Protein AF-A0AAV1VCV1-F1 (afdb_monomer_lite)

Organism: NCBI:txid2874970

Secondary structure (DSSP, 8-state):
--TTSTTHHHHHHHS-HHHHHHHHHHHHHHHHHHHHHHHHHH---HHHHHHHHHHHHHHHSPPPTTS-TTGGGHHHHHHHHHTGGGG-HHHHHHSGGGHHHHHHHHHHHHHSHHHHHHHTT-TTS----HHHHHHHHHHHHHH-HHHHHHH--BTTB--HHHHHHHHHHHHHHHHHHHTS--

Radius of gyration: 18.18 Å; chains: 1; bounding box: 43×26×60 Å

Sequence (182 aa):
MLQSFPYTEEILSALDDQVFEIWTAAWRRSCVQSRLLSFRARTSHPSTRQWLDTWVTKLTRTAPYNLPALTDSRNDWVRLRTHANGEDPILKLCDMSNRCRFDKHVICAGLYGKEIRVLIGQEDSAENEAVHRLSRHLEALKTVARYRDAFAIKNNTVEWGKLARLFFDVFMHGESERAHDY

Foldseek 3Di:
DLLPDPPSLVVQQPDDLVVLLVVCVVLLLVLLLVVLVVLLVPDPDPVSNVLSVVLSVLSPDDDPPVDHSVRVCVVVLVVCVVCVVSVDPSSVCSRPVNSLVVSLLLVCLVNCVCLLCVLVVNNVDDDDGSNVSSVSSVVSLVPPVQQVVQQPQDPSDHSSVSVVVVSVCCVVVVVVVVVVPD

pLDDT: mean 85.66, std 14.63, range [35.38, 97.06]

Structure (mmCIF, N/CA/C/O backbone):
data_AF-A0AAV1VCV1-F1
#
_entry.id   AF-A0AAV1VCV1-F1
#
loop_
_atom_site.group_PDB
_atom_site.id
_atom_site.type_symbol
_atom_site.label_atom_id
_atom_site.label_alt_id
_atom_site.label_comp_id
_atom_site.label_asym_id
_atom_site.label_entity_id
_atom_site.label_seq_id
_atom_site.pdbx_PDB_ins_code
_atom_site.Cartn_x
_atom_site.Cartn_y
_atom_site.Cartn_z
_atom_site.occupancy
_atom_site.B_iso_or_equiv
_atom_site.auth_seq_id
_atom_site.auth_comp_id
_atom_site.auth_asym_id
_atom_site.auth_atom_id
_atom_site.pdbx_PDB_model_num
ATOM 1 N N . MET A 1 1 ? -9.373 14.862 7.834 1.00 55.06 1 MET A N 1
ATOM 2 C CA . MET A 1 1 ? -10.684 14.714 7.166 1.00 55.06 1 MET A CA 1
ATOM 3 C C . MET A 1 1 ? -11.443 13.502 7.691 1.00 55.06 1 MET A C 1
ATOM 5 O O . MET A 1 1 ? -12.552 13.703 8.142 1.00 55.06 1 MET A O 1
ATOM 9 N N . LEU A 1 2 ? -10.888 12.280 7.694 1.00 62.59 2 LEU A N 1
ATOM 10 C CA . LEU A 1 2 ? -11.595 11.127 8.286 1.00 62.59 2 LEU A CA 1
ATOM 11 C C . LEU A 1 2 ? -11.557 11.112 9.823 1.00 62.59 2 LEU A C 1
ATOM 13 O O . LEU A 1 2 ? -12.598 10.951 10.434 1.00 62.59 2 LEU A O 1
ATOM 17 N N . GLN A 1 3 ? -10.411 11.426 10.439 1.00 65.31 3 GLN A N 1
ATOM 18 C CA . GLN A 1 3 ? -10.255 11.509 11.908 1.00 65.31 3 GLN A CA 1
ATOM 19 C C . GLN A 1 3 ? -11.170 12.535 12.602 1.00 65.31 3 GLN A C 1
ATOM 21 O O . GLN A 1 3 ? -11.276 12.543 13.820 1.00 65.31 3 GLN A O 1
ATOM 26 N N . SER A 1 4 ? -11.772 13.451 11.841 1.00 70.19 4 SER A N 1
ATOM 27 C CA . SER A 1 4 ? -12.662 14.494 12.360 1.00 70.19 4 SER A CA 1
ATOM 28 C C . SER A 1 4 ? -14.121 14.045 12.464 1.00 70.19 4 SER A C 1
ATOM 30 O O . SER A 1 4 ? -14.935 14.793 12.997 1.00 70.19 4 SER A O 1
ATOM 32 N N . PHE A 1 5 ? -14.465 12.859 11.953 1.00 72.12 5 PHE A N 1
ATOM 33 C CA . PHE A 1 5 ? -15.809 12.311 12.085 1.00 72.12 5 PHE A CA 1
ATOM 34 C C . PHE A 1 5 ? -15.908 11.403 13.317 1.00 72.12 5 PHE A C 1
ATOM 36 O O . PHE A 1 5 ? -15.037 10.547 13.510 1.00 72.12 5 PHE A O 1
ATOM 43 N N . PRO A 1 6 ? -16.977 11.528 14.124 1.00 75.62 6 PRO A N 1
ATOM 44 C CA . PRO A 1 6 ? -17.289 10.512 15.118 1.00 75.62 6 PRO A CA 1
ATOM 45 C C . PRO A 1 6 ? -17.565 9.174 14.411 1.00 75.62 6 PRO A C 1
ATOM 47 O O . PRO A 1 6 ? -18.092 9.165 13.299 1.00 75.62 6 PRO A O 1
ATOM 50 N N . TYR A 1 7 ? -17.192 8.060 15.049 1.00 82.31 7 TYR A N 1
ATOM 51 C CA . TYR A 1 7 ? -17.405 6.697 14.533 1.00 82.31 7 TYR A CA 1
ATOM 52 C C . TYR A 1 7 ? -16.781 6.459 13.144 1.00 82.31 7 TYR A C 1
ATOM 54 O O . TYR A 1 7 ? -17.411 5.949 12.214 1.00 82.31 7 TYR A O 1
ATOM 62 N N . THR A 1 8 ? -15.516 6.858 12.974 1.00 86.25 8 THR A N 1
ATOM 63 C CA . THR A 1 8 ? -14.788 6.733 11.696 1.00 86.25 8 THR A CA 1
ATOM 64 C C . THR A 1 8 ? -14.788 5.292 11.163 1.00 86.25 8 THR A C 1
ATOM 66 O O . THR A 1 8 ? -14.866 5.067 9.957 1.00 86.25 8 THR A O 1
ATOM 69 N N . GLU A 1 9 ? -14.732 4.304 12.048 1.00 89.62 9 GLU A N 1
ATOM 70 C CA . GLU A 1 9 ? -14.794 2.879 11.741 1.00 89.62 9 GLU A CA 1
ATOM 71 C C . GLU A 1 9 ? -16.121 2.440 11.106 1.00 89.62 9 GLU A C 1
ATOM 73 O O . GLU A 1 9 ? -16.114 1.565 10.237 1.00 89.62 9 GLU A O 1
ATOM 78 N N . GLU A 1 10 ? -17.244 3.055 11.487 1.00 88.50 10 GLU A N 1
ATOM 79 C CA . GLU A 1 10 ? -18.558 2.771 10.903 1.00 88.50 10 GLU A CA 1
ATOM 80 C C . GLU A 1 10 ? -18.641 3.339 9.489 1.00 88.50 10 GLU A C 1
ATOM 82 O O . GLU A 1 10 ? -19.031 2.632 8.558 1.00 88.50 10 GLU A O 1
ATOM 87 N N . ILE A 1 11 ? -18.160 4.574 9.302 1.00 88.62 11 ILE A N 1
ATOM 88 C CA . ILE A 1 11 ? -18.058 5.206 7.981 1.00 88.62 11 ILE A CA 1
ATOM 89 C C . ILE A 1 11 ? -17.208 4.330 7.059 1.00 88.62 11 ILE A C 1
ATOM 91 O O . ILE A 1 11 ? -17.656 3.950 5.982 1.00 88.62 11 ILE A O 1
ATOM 95 N N . LEU A 1 12 ? -16.005 3.941 7.489 1.00 90.38 12 LEU A N 1
ATOM 96 C CA . LEU A 1 12 ? -15.116 3.092 6.693 1.00 90.38 12 LEU A CA 1
ATOM 97 C C . LEU A 1 12 ? -15.704 1.709 6.377 1.00 90.38 12 LEU A C 1
ATOM 99 O O . LEU A 1 12 ? -15.324 1.104 5.375 1.00 90.38 12 LEU A O 1
ATOM 103 N N . SER A 1 13 ? -16.601 1.199 7.220 1.00 89.62 13 SER A N 1
ATOM 104 C CA . SER A 1 13 ? -17.291 -0.074 6.985 1.00 89.62 13 SER A CA 1
ATOM 105 C C . SER A 1 13 ? -18.452 0.060 5.994 1.00 89.62 13 SER A C 1
ATOM 107 O O . SER A 1 13 ? -18.790 -0.916 5.331 1.00 89.62 13 SER A O 1
ATOM 109 N N . ALA A 1 14 ? -19.043 1.252 5.876 1.00 89.31 14 ALA A N 1
ATOM 110 C CA . ALA A 1 14 ? -20.158 1.536 4.973 1.00 89.31 14 ALA A CA 1
ATOM 111 C C . ALA A 1 14 ? -19.721 1.958 3.557 1.00 89.31 14 ALA A C 1
ATOM 113 O O . ALA A 1 14 ? -20.525 1.902 2.628 1.00 89.31 14 ALA A O 1
ATOM 114 N N . LEU A 1 15 ? -18.471 2.396 3.382 1.00 89.25 15 LEU A N 1
ATOM 115 C CA . LEU A 1 15 ? -17.945 2.827 2.085 1.00 89.25 15 LEU A CA 1
ATOM 116 C C . LEU A 1 15 ? -17.655 1.647 1.151 1.00 89.25 15 LEU A C 1
ATOM 118 O O . LEU A 1 15 ? -17.077 0.634 1.553 1.00 89.25 15 LEU A O 1
ATOM 122 N N . ASP A 1 16 ? -17.988 1.827 -0.126 1.00 89.06 16 ASP A N 1
ATOM 123 C CA . ASP A 1 16 ? -17.633 0.882 -1.178 1.00 89.06 16 ASP A CA 1
ATOM 124 C C . ASP A 1 16 ? -16.153 0.992 -1.599 1.00 89.06 16 ASP A C 1
ATOM 126 O O . ASP A 1 16 ? -15.441 1.962 -1.316 1.00 89.06 16 ASP A O 1
ATOM 130 N N . ASP A 1 17 ? -15.677 -0.037 -2.301 1.00 87.44 17 ASP A N 1
ATOM 131 C CA . ASP A 1 17 ? -14.298 -0.102 -2.789 1.00 87.44 17 ASP A CA 1
ATOM 132 C C . ASP A 1 17 ? -13.981 0.950 -3.867 1.00 87.44 17 ASP A C 1
ATOM 134 O O . ASP A 1 17 ? -12.823 1.345 -4.005 1.00 87.44 17 ASP A O 1
ATOM 138 N N . GLN A 1 18 ? -14.976 1.460 -4.598 1.00 88.88 18 GLN A N 1
ATOM 139 C CA . GLN A 1 18 ? -14.762 2.483 -5.622 1.00 88.88 18 GLN A CA 1
ATOM 140 C C . GLN A 1 18 ? -14.427 3.841 -4.991 1.00 88.88 18 GLN A C 1
ATOM 142 O O . GLN A 1 18 ? -13.538 4.546 -5.477 1.00 88.88 18 GLN A O 1
ATOM 147 N N . VAL A 1 19 ? -15.084 4.202 -3.887 1.00 89.31 19 VAL A N 1
ATOM 148 C CA . VAL A 1 19 ? -14.753 5.401 -3.108 1.00 89.31 19 VAL A CA 1
ATOM 149 C C . VAL A 1 19 ? -13.316 5.313 -2.601 1.00 89.31 19 VAL A C 1
ATOM 151 O O . VAL A 1 19 ? -12.548 6.270 -2.732 1.00 89.31 19 VAL A O 1
ATOM 154 N N . PHE A 1 20 ? -12.921 4.146 -2.089 1.00 90.12 20 PHE A N 1
ATOM 155 C CA . PHE A 1 20 ? -11.555 3.906 -1.640 1.00 90.12 20 PHE A CA 1
ATOM 156 C C . PHE A 1 20 ? -10.528 4.025 -2.770 1.00 90.12 20 PHE A C 1
ATOM 158 O O . PHE A 1 20 ? -9.496 4.680 -2.587 1.00 90.12 20 PHE A O 1
ATOM 165 N N . GLU A 1 21 ? -10.819 3.481 -3.950 1.00 89.19 21 GLU A N 1
ATOM 166 C CA . GLU A 1 21 ? -9.952 3.607 -5.124 1.00 89.19 21 GLU A CA 1
ATOM 167 C C . GLU A 1 21 ? -9.768 5.081 -5.526 1.00 89.19 21 GLU A C 1
ATOM 169 O O . GLU A 1 21 ? -8.641 5.531 -5.747 1.00 89.19 21 GLU A O 1
ATOM 174 N N . ILE A 1 22 ? -10.852 5.867 -5.552 1.00 88.50 22 ILE A N 1
ATOM 175 C CA . ILE A 1 22 ? -10.807 7.296 -5.899 1.00 88.50 22 ILE A CA 1
ATOM 176 C C . ILE A 1 22 ? -9.964 8.079 -4.888 1.00 88.50 22 ILE A C 1
ATOM 178 O O . ILE A 1 22 ? -9.071 8.835 -5.280 1.00 88.50 22 ILE A O 1
ATOM 182 N N . TRP A 1 23 ? -10.215 7.895 -3.590 1.00 89.56 23 TRP A N 1
ATOM 183 C CA . TRP A 1 23 ? -9.516 8.630 -2.532 1.00 89.56 23 TRP A CA 1
ATOM 184 C C . TRP A 1 23 ? -8.021 8.326 -2.492 1.00 89.56 23 TRP A C 1
ATOM 186 O O . TRP A 1 23 ? -7.207 9.200 -2.192 1.00 89.56 23 TRP A O 1
ATOM 196 N N . THR A 1 24 ? -7.643 7.091 -2.812 1.00 91.31 24 THR A N 1
ATOM 197 C CA . THR A 1 24 ? -6.261 6.622 -2.679 1.00 91.31 24 THR A CA 1
ATOM 198 C C . THR A 1 24 ? -5.468 6.677 -3.985 1.00 91.31 24 THR A C 1
ATOM 200 O O . THR A 1 24 ? -4.249 6.487 -3.961 1.00 91.31 24 THR A O 1
ATOM 203 N N . ALA A 1 25 ? -6.097 7.007 -5.119 1.00 88.62 25 ALA A N 1
ATOM 204 C CA . ALA A 1 25 ? -5.462 7.021 -6.439 1.00 88.62 25 ALA A CA 1
ATOM 205 C C . ALA A 1 25 ? -4.183 7.879 -6.499 1.00 88.62 25 ALA A C 1
ATOM 207 O O . ALA A 1 25 ? -3.163 7.455 -7.055 1.00 88.62 25 ALA A O 1
ATOM 208 N N . ALA A 1 26 ? -4.210 9.081 -5.912 1.00 88.06 26 ALA A N 1
ATOM 209 C CA . ALA A 1 26 ? -3.048 9.971 -5.877 1.00 88.06 26 ALA A CA 1
ATOM 210 C C . ALA A 1 26 ? -1.903 9.385 -5.035 1.00 88.06 26 ALA A C 1
ATOM 212 O O . ALA A 1 26 ? -0.742 9.416 -5.451 1.00 88.06 26 ALA A O 1
ATOM 213 N N . TRP A 1 27 ? -2.229 8.782 -3.888 1.00 91.94 27 TRP A N 1
ATOM 214 C CA . TRP A 1 27 ? -1.251 8.112 -3.035 1.00 91.94 27 TRP A CA 1
ATOM 215 C C . TRP A 1 27 ? -0.664 6.875 -3.706 1.00 91.94 27 TRP A C 1
ATOM 217 O O . TRP A 1 27 ? 0.547 6.686 -3.651 1.00 91.94 27 TRP A O 1
ATOM 227 N N . ARG A 1 28 ? -1.476 6.079 -4.414 1.00 92.25 28 ARG A N 1
ATOM 228 C CA . ARG A 1 28 ? -0.993 4.936 -5.200 1.00 92.25 28 ARG A CA 1
ATOM 229 C C . ARG A 1 28 ? 0.031 5.377 -6.233 1.00 92.25 28 ARG A C 1
ATOM 231 O O . ARG A 1 28 ? 1.107 4.793 -6.311 1.00 92.25 28 ARG A O 1
ATOM 238 N N . ARG A 1 29 ? -0.270 6.436 -6.991 1.00 90.25 29 ARG A N 1
ATOM 239 C CA . ARG A 1 29 ? 0.652 6.990 -7.993 1.00 90.25 29 ARG A CA 1
ATOM 240 C C . ARG A 1 29 ? 1.976 7.431 -7.364 1.00 90.25 29 ARG A C 1
ATOM 242 O O . ARG A 1 29 ? 3.028 7.043 -7.865 1.00 90.25 29 ARG A O 1
ATOM 249 N N . SER A 1 30 ? 1.922 8.179 -6.261 1.00 90.69 30 SER A N 1
ATOM 250 C CA . SER A 1 30 ? 3.113 8.621 -5.520 1.00 90.69 30 SER A CA 1
ATOM 251 C C . SER A 1 30 ? 3.940 7.435 -5.000 1.00 90.69 30 SER A C 1
ATOM 253 O O . SER A 1 30 ? 5.152 7.389 -5.219 1.00 90.69 30 SER A O 1
ATOM 255 N N . CYS A 1 31 ? 3.294 6.424 -4.406 1.00 94.12 31 CYS A N 1
ATOM 256 C CA . CYS A 1 31 ? 3.957 5.201 -3.951 1.00 94.12 31 CYS A CA 1
ATOM 257 C C . CYS A 1 31 ? 4.657 4.470 -5.103 1.00 94.12 31 CYS A C 1
ATOM 259 O O . CYS A 1 31 ? 5.832 4.125 -4.978 1.00 94.12 31 CYS A O 1
ATOM 261 N N . VAL A 1 32 ? 3.977 4.270 -6.239 1.00 94.12 32 VAL A N 1
ATOM 262 C CA . VAL A 1 32 ? 4.583 3.637 -7.421 1.00 94.12 32 VAL A CA 1
ATOM 263 C C . VAL A 1 32 ? 5.793 4.436 -7.887 1.00 94.12 32 VAL A C 1
ATOM 265 O O . VAL A 1 32 ? 6.873 3.873 -8.020 1.00 94.12 32 VAL A O 1
ATOM 268 N N . GLN A 1 33 ? 5.653 5.748 -8.071 1.00 93.00 33 GLN A N 1
ATOM 269 C CA . GLN A 1 33 ? 6.746 6.600 -8.532 1.00 93.00 33 GLN A CA 1
ATOM 270 C C . GLN A 1 33 ? 7.973 6.515 -7.610 1.00 93.00 33 GLN A C 1
ATOM 272 O O . GLN A 1 33 ? 9.077 6.229 -8.077 1.00 93.00 33 GLN A O 1
ATOM 277 N N . SER A 1 34 ? 7.780 6.704 -6.303 1.00 94.25 34 SER A N 1
ATOM 278 C CA . SER A 1 34 ? 8.858 6.674 -5.307 1.00 94.25 34 SER A CA 1
ATOM 279 C C . SER A 1 34 ? 9.587 5.323 -5.284 1.00 94.25 34 SER A C 1
ATOM 281 O O . SER A 1 34 ? 10.823 5.249 -5.280 1.00 94.25 34 SER A O 1
ATOM 283 N N . ARG A 1 35 ? 8.836 4.217 -5.338 1.00 95.88 35 ARG A N 1
ATOM 284 C CA . ARG A 1 35 ? 9.433 2.878 -5.286 1.00 95.88 35 ARG A CA 1
ATOM 285 C C . ARG A 1 35 ? 10.037 2.432 -6.618 1.00 95.88 35 ARG A C 1
ATOM 287 O O . ARG A 1 35 ? 11.047 1.733 -6.595 1.00 95.88 35 ARG A O 1
ATOM 294 N N . LEU A 1 36 ? 9.527 2.890 -7.764 1.00 96.06 36 LEU A N 1
ATOM 295 C CA . LEU A 1 36 ? 10.189 2.684 -9.059 1.00 96.06 36 LEU A CA 1
ATOM 296 C C . LEU A 1 36 ? 11.539 3.406 -9.115 1.00 96.06 36 LEU A C 1
ATOM 298 O O . LEU A 1 36 ? 12.517 2.803 -9.549 1.00 96.06 36 LEU A O 1
ATOM 302 N N . LEU A 1 37 ? 11.630 4.643 -8.614 1.00 95.44 37 LEU A N 1
ATOM 303 C CA . LEU A 1 37 ? 12.907 5.359 -8.486 1.00 95.44 37 LEU A CA 1
ATOM 304 C C . LEU A 1 37 ? 13.884 4.608 -7.569 1.00 95.44 37 LEU A C 1
ATOM 306 O O . LEU A 1 37 ? 15.063 4.466 -7.895 1.00 95.44 37 LEU A O 1
ATOM 310 N N . SER A 1 38 ? 13.382 4.052 -6.463 1.00 95.81 38 SER A N 1
ATOM 311 C CA . SER A 1 38 ? 14.178 3.221 -5.549 1.00 95.81 38 SER A CA 1
ATOM 312 C C . SER A 1 38 ? 14.666 1.927 -6.212 1.00 95.81 38 SER A C 1
ATOM 314 O O . SER A 1 38 ? 15.808 1.512 -6.016 1.00 95.81 38 SER A O 1
ATOM 316 N N . PHE A 1 39 ? 13.824 1.272 -7.016 1.00 96.56 39 PHE A N 1
ATOM 317 C CA . PHE A 1 39 ? 14.214 0.086 -7.779 1.00 96.56 39 PHE A CA 1
ATOM 318 C C . PHE A 1 39 ? 15.249 0.432 -8.854 1.00 96.56 39 PHE A C 1
ATOM 320 O O . PHE A 1 39 ? 16.270 -0.245 -8.979 1.00 96.56 39 PHE A O 1
ATOM 327 N N . ARG A 1 40 ? 15.042 1.542 -9.564 1.00 96.00 40 ARG A N 1
ATOM 328 C CA . ARG A 1 40 ? 15.977 2.074 -10.552 1.00 96.00 40 ARG A CA 1
ATOM 329 C C . ARG A 1 40 ? 17.354 2.288 -9.929 1.00 96.00 40 ARG A C 1
ATOM 331 O O . ARG A 1 40 ? 18.344 1.852 -10.502 1.00 96.00 40 ARG A O 1
ATOM 338 N N . ALA A 1 41 ? 17.430 2.940 -8.771 1.00 96.19 41 ALA A N 1
ATOM 339 C CA . ALA A 1 41 ? 18.701 3.228 -8.107 1.00 96.19 41 ALA A CA 1
ATOM 340 C C . ALA A 1 41 ? 19.511 1.963 -7.762 1.00 96.19 41 ALA A C 1
ATOM 342 O O . ALA A 1 41 ? 20.736 2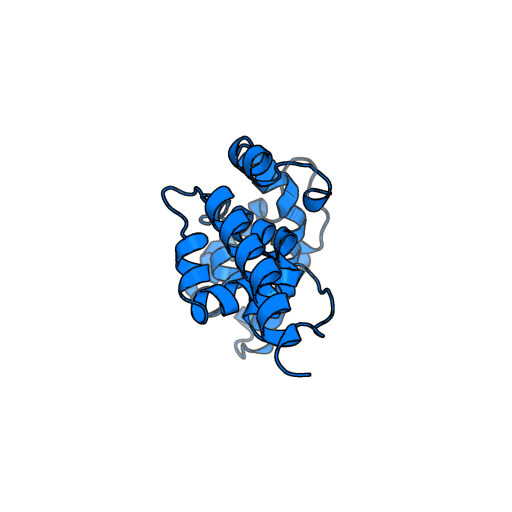.018 -7.747 1.00 96.19 41 ALA A O 1
ATOM 343 N N . ARG A 1 42 ? 18.839 0.829 -7.521 1.00 95.38 42 ARG A N 1
ATOM 344 C CA . ARG A 1 42 ? 19.475 -0.447 -7.153 1.00 95.38 42 ARG A CA 1
ATOM 345 C C . ARG A 1 42 ? 19.812 -1.350 -8.339 1.00 95.38 42 ARG A C 1
ATOM 347 O O . ARG A 1 42 ? 20.646 -2.236 -8.193 1.00 95.38 42 ARG A O 1
ATOM 354 N N . THR A 1 43 ? 19.151 -1.194 -9.488 1.00 94.56 43 THR A N 1
ATOM 355 C CA . THR A 1 43 ? 19.378 -2.083 -10.637 1.00 94.56 43 THR A CA 1
ATOM 356 C C . THR A 1 43 ? 20.546 -1.614 -11.508 1.00 94.56 43 THR A C 1
ATOM 358 O O . THR A 1 43 ? 20.612 -0.455 -11.915 1.00 94.56 43 THR A O 1
ATOM 361 N N . SER A 1 44 ? 21.450 -2.534 -11.854 1.00 93.19 44 SER A N 1
ATOM 362 C CA . SER A 1 44 ? 22.586 -2.247 -12.744 1.00 93.19 44 SER A CA 1
ATOM 363 C C . SER A 1 44 ? 22.285 -2.506 -14.224 1.00 93.19 44 SER A C 1
ATOM 365 O O . SER A 1 44 ? 23.056 -2.083 -15.081 1.00 93.19 44 SER A O 1
ATOM 367 N N . HIS A 1 45 ? 21.169 -3.166 -14.559 1.00 95.12 45 HIS A N 1
ATOM 368 C CA . HIS A 1 45 ? 20.839 -3.519 -15.943 1.00 95.12 45 HIS A CA 1
ATOM 369 C C . HIS A 1 45 ? 20.366 -2.293 -16.748 1.00 95.12 45 HIS A C 1
ATOM 371 O O . HIS A 1 45 ? 19.313 -1.730 -16.424 1.00 95.12 45 HIS A O 1
ATOM 377 N N . PRO A 1 46 ? 21.067 -1.892 -17.830 1.00 95.25 46 PRO A N 1
ATOM 378 C CA . PRO A 1 46 ? 20.741 -0.669 -18.572 1.00 95.25 46 PRO A CA 1
ATOM 379 C C . PRO A 1 46 ? 19.321 -0.653 -19.151 1.00 95.25 46 PRO A C 1
ATOM 381 O O . PRO A 1 46 ? 18.604 0.337 -19.013 1.00 95.25 46 PRO A O 1
ATOM 384 N N . SER A 1 47 ? 18.877 -1.773 -19.730 1.00 95.06 47 SER A N 1
ATOM 385 C CA . SER A 1 47 ? 17.539 -1.906 -20.325 1.00 95.06 47 SER A CA 1
ATOM 386 C C . SER A 1 47 ? 16.412 -1.828 -19.290 1.00 95.06 47 SER A C 1
ATOM 388 O O . SER A 1 47 ? 15.312 -1.362 -19.601 1.00 95.06 47 SER A O 1
ATOM 390 N N . THR A 1 48 ? 16.667 -2.267 -18.056 1.00 95.25 48 THR A N 1
ATOM 391 C CA . THR A 1 48 ? 15.735 -2.127 -16.931 1.00 95.25 48 THR A CA 1
ATOM 392 C C . THR A 1 48 ? 15.694 -0.682 -16.456 1.00 95.25 48 THR A C 1
ATOM 394 O O . THR A 1 48 ? 14.606 -0.140 -16.287 1.00 95.25 48 THR A O 1
ATOM 397 N N . ARG A 1 49 ? 16.849 -0.018 -16.314 1.00 96.19 49 ARG A N 1
ATOM 398 C CA . ARG A 1 49 ? 16.913 1.401 -15.920 1.00 96.19 49 ARG A CA 1
ATOM 399 C C . ARG A 1 49 ? 16.171 2.300 -16.907 1.00 96.19 49 ARG A C 1
ATOM 401 O O . ARG A 1 49 ? 15.330 3.079 -16.479 1.00 96.19 49 ARG A O 1
ATOM 408 N N . GLN A 1 50 ? 16.418 2.138 -18.208 1.00 96.56 50 GLN A N 1
ATOM 409 C CA . GLN A 1 50 ? 15.751 2.922 -19.253 1.00 96.56 50 GLN A CA 1
ATOM 410 C C . GLN A 1 50 ? 14.229 2.732 -19.236 1.00 96.56 50 GLN A C 1
ATOM 412 O O . GLN A 1 50 ? 13.467 3.688 -19.390 1.00 96.56 50 GLN A O 1
ATOM 417 N N . TRP A 1 51 ? 13.776 1.495 -19.031 1.00 96.19 51 TRP A N 1
ATOM 418 C CA . TRP A 1 51 ? 12.357 1.189 -18.904 1.00 96.19 51 TRP A CA 1
ATOM 419 C C . TRP A 1 51 ? 11.726 1.856 -17.676 1.00 96.19 51 TRP A C 1
ATOM 421 O O . TRP A 1 51 ? 10.686 2.499 -17.812 1.00 96.19 51 TRP A O 1
ATOM 431 N N . LEU A 1 52 ? 12.369 1.766 -16.508 1.00 96.06 52 LEU A N 1
ATOM 432 C CA . LEU A 1 52 ? 11.899 2.415 -15.282 1.00 96.06 52 LEU A CA 1
ATOM 433 C C . LEU A 1 52 ? 11.846 3.942 -15.435 1.00 96.06 52 LEU A C 1
ATOM 435 O O . LEU A 1 52 ? 10.839 4.546 -15.076 1.00 96.06 52 LEU A O 1
ATOM 439 N N . ASP A 1 53 ? 12.877 4.552 -16.028 1.00 94.44 53 ASP A N 1
ATOM 440 C CA . ASP A 1 53 ? 12.933 5.998 -16.291 1.00 94.44 53 ASP A CA 1
ATOM 441 C C . ASP A 1 53 ? 11.785 6.432 -17.234 1.00 94.44 53 ASP A C 1
ATOM 443 O O . ASP A 1 53 ? 11.095 7.431 -16.999 1.00 94.44 53 ASP A O 1
ATOM 447 N N . THR A 1 54 ? 11.502 5.623 -18.262 1.00 93.12 54 THR A N 1
ATOM 448 C CA . THR A 1 54 ? 10.372 5.844 -19.180 1.00 93.12 54 THR A CA 1
ATOM 449 C C . THR A 1 54 ? 9.038 5.750 -18.447 1.00 93.12 54 THR A C 1
ATOM 451 O O . THR A 1 54 ? 8.169 6.601 -18.629 1.00 93.12 54 THR A O 1
ATOM 454 N N . TRP A 1 55 ? 8.857 4.733 -17.604 1.00 92.94 55 TRP A N 1
ATOM 455 C CA . TRP A 1 55 ? 7.605 4.534 -16.883 1.00 92.94 55 TRP A CA 1
ATOM 456 C C . TRP A 1 55 ? 7.347 5.632 -15.847 1.00 92.94 55 TRP A C 1
ATOM 458 O O . TRP A 1 55 ? 6.248 6.181 -15.807 1.00 92.94 55 TRP A O 1
ATOM 468 N N . VAL A 1 56 ? 8.364 6.035 -15.080 1.00 91.75 56 VAL A N 1
ATOM 469 C CA . VAL A 1 56 ? 8.273 7.184 -14.164 1.00 91.75 56 VAL A CA 1
ATOM 470 C C . VAL A 1 56 ? 7.828 8.442 -14.914 1.00 91.75 56 VAL A C 1
ATOM 472 O O . VAL A 1 56 ? 6.935 9.146 -14.448 1.00 91.75 56 VAL A O 1
ATOM 475 N N . THR A 1 57 ? 8.365 8.678 -16.114 1.00 89.00 57 THR A N 1
ATOM 476 C CA . THR A 1 57 ? 7.954 9.802 -16.972 1.00 89.00 57 THR A CA 1
ATOM 477 C C . THR A 1 57 ? 6.495 9.695 -17.434 1.00 89.00 57 THR A C 1
ATOM 479 O O . THR A 1 57 ? 5.819 10.709 -17.580 1.00 89.00 57 THR A O 1
ATOM 482 N N . LYS A 1 58 ? 5.963 8.486 -17.657 1.00 87.12 58 LYS A N 1
ATOM 483 C CA . LYS A 1 58 ? 4.529 8.307 -17.953 1.00 87.12 58 LYS A CA 1
ATOM 484 C C . LYS A 1 58 ? 3.655 8.676 -16.752 1.00 87.12 58 LYS A C 1
ATOM 486 O O . LYS A 1 58 ? 2.600 9.268 -16.939 1.00 87.12 58 LYS A O 1
ATOM 491 N N . LEU A 1 59 ? 4.087 8.345 -15.533 1.00 83.94 59 LEU A N 1
ATOM 492 C CA . LEU A 1 59 ? 3.318 8.591 -14.307 1.00 83.94 59 LEU A CA 1
ATOM 493 C C . LEU A 1 59 ? 3.202 10.077 -13.948 1.00 83.94 59 LEU A C 1
ATOM 495 O O . LEU A 1 59 ? 2.235 10.454 -13.290 1.00 83.94 59 LEU A O 1
ATOM 499 N N . THR A 1 60 ? 4.159 10.904 -14.371 1.00 78.06 60 THR A N 1
ATOM 500 C CA . THR A 1 60 ? 4.139 12.358 -14.149 1.00 78.06 60 THR A CA 1
ATOM 501 C C . THR A 1 60 ? 3.302 13.116 -15.176 1.00 78.06 60 THR A C 1
ATOM 503 O O . THR A 1 60 ? 2.952 14.271 -14.940 1.00 78.06 60 THR A O 1
ATOM 506 N N . ARG A 1 61 ? 2.949 12.489 -16.305 1.00 74.69 61 ARG A N 1
ATOM 507 C CA . ARG A 1 61 ? 2.061 13.099 -17.299 1.00 74.69 61 ARG A CA 1
ATOM 508 C C . ARG A 1 61 ? 0.629 13.128 -16.778 1.00 74.69 61 ARG A C 1
ATOM 510 O O . ARG A 1 61 ? 0.137 12.147 -16.217 1.00 74.69 61 ARG A O 1
ATOM 517 N N . THR A 1 62 ? -0.060 14.239 -17.019 1.00 64.25 62 THR A N 1
ATOM 518 C CA . THR A 1 62 ? -1.508 14.322 -16.823 1.00 64.25 62 THR A CA 1
ATOM 519 C C . THR A 1 62 ? -2.167 13.246 -17.675 1.00 64.25 62 THR A C 1
ATOM 521 O O . THR A 1 62 ? -1.955 13.187 -18.887 1.00 64.25 62 THR A O 1
ATOM 524 N N . ALA A 1 63 ? -2.919 12.359 -17.030 1.00 60.16 63 ALA A N 1
ATOM 525 C CA . ALA A 1 63 ? -3.602 11.295 -17.738 1.00 60.16 63 ALA A CA 1
ATOM 526 C C . ALA A 1 63 ? -4.668 11.900 -18.674 1.00 60.16 63 ALA A C 1
ATOM 528 O O . ALA A 1 63 ? -5.293 12.895 -18.293 1.00 60.16 63 ALA A O 1
ATOM 529 N N . PRO A 1 64 ? -4.891 11.336 -19.874 1.00 60.34 64 PRO A N 1
ATOM 530 C CA . PRO A 1 64 ? -6.019 11.720 -20.715 1.00 60.34 64 PRO A CA 1
ATOM 531 C C . PRO A 1 64 ? -7.328 11.656 -19.916 1.00 60.34 64 PRO A C 1
ATOM 533 O O . PRO A 1 64 ? -7.493 10.769 -19.079 1.00 60.34 64 PRO A O 1
ATOM 536 N N . TYR A 1 65 ? -8.272 12.564 -20.183 1.00 55.47 65 TYR A N 1
ATOM 537 C CA . TYR A 1 65 ? -9.534 12.683 -19.430 1.00 55.47 65 TYR A CA 1
ATOM 538 C C . TYR A 1 65 ? -10.341 11.374 -19.320 1.00 55.47 65 TYR A C 1
ATOM 540 O O . TYR A 1 65 ? -11.181 11.240 -18.436 1.00 55.47 65 TYR A O 1
ATOM 548 N N . ASN A 1 66 ? -10.091 10.411 -20.206 1.00 56.91 66 ASN A N 1
ATOM 549 C CA . ASN A 1 66 ? -10.798 9.142 -20.314 1.00 56.91 66 ASN A CA 1
ATOM 550 C C . ASN A 1 66 ? -10.070 7.931 -19.695 1.00 56.91 66 ASN A C 1
ATOM 552 O O . ASN A 1 66 ? -10.680 6.867 -19.621 1.00 56.91 66 ASN A O 1
ATOM 556 N N . LEU A 1 67 ? -8.808 8.041 -19.256 1.00 56.38 67 LEU A N 1
ATOM 557 C CA . LEU A 1 67 ? -8.061 6.904 -18.696 1.00 56.38 67 LEU A CA 1
ATOM 558 C C . LEU A 1 67 ? -7.100 7.328 -17.576 1.00 56.38 67 LEU A C 1
ATOM 560 O O . LEU A 1 67 ? -6.252 8.188 -17.797 1.00 56.38 67 LEU A O 1
ATOM 564 N N . PRO A 1 68 ? -7.123 6.681 -16.395 1.00 61.75 68 PRO A N 1
ATOM 565 C CA . PRO A 1 68 ? -6.094 6.891 -15.380 1.00 61.75 68 PRO A CA 1
ATOM 566 C C . PRO A 1 68 ? -4.709 6.454 -15.887 1.00 61.75 68 PRO A C 1
ATOM 568 O O . PRO A 1 68 ? -4.561 5.364 -16.434 1.00 61.75 68 PRO A O 1
ATOM 571 N N . ALA A 1 69 ? -3.660 7.245 -15.626 1.00 60.00 69 ALA A N 1
ATOM 572 C CA . ALA A 1 69 ? -2.289 6.961 -16.095 1.00 60.00 69 ALA A CA 1
ATOM 573 C C . ALA A 1 69 ? -1.745 5.571 -15.684 1.00 60.00 69 ALA A C 1
ATOM 575 O O . ALA A 1 69 ? -0.924 4.979 -16.382 1.00 60.00 69 ALA A O 1
ATOM 576 N N . LEU A 1 70 ? -2.211 5.026 -14.553 1.00 62.69 70 LEU A N 1
ATOM 577 C CA . LEU A 1 70 ? -1.835 3.684 -14.090 1.00 62.69 70 LEU A CA 1
ATOM 578 C C . LEU A 1 70 ? -2.509 2.567 -14.908 1.00 62.69 70 LEU A C 1
ATOM 580 O O . LEU A 1 70 ? -1.922 1.497 -15.065 1.00 62.69 70 LEU A O 1
ATOM 584 N N . THR A 1 71 ? -3.696 2.824 -15.465 1.00 58.81 71 THR A N 1
ATOM 585 C CA . THR A 1 71 ? -4.440 1.895 -16.331 1.00 58.81 71 THR A CA 1
ATOM 586 C C . THR A 1 71 ? -3.760 1.733 -17.695 1.00 58.81 71 THR A C 1
ATOM 588 O O . THR A 1 71 ? -3.745 0.634 -18.242 1.00 58.81 71 THR A O 1
ATOM 591 N N . ASP A 1 72 ? -3.096 2.781 -18.192 1.00 65.88 72 ASP A N 1
ATOM 592 C CA . ASP A 1 72 ? -2.324 2.767 -19.449 1.00 65.88 72 ASP A CA 1
ATOM 593 C C . ASP A 1 72 ? -0.959 2.040 -19.331 1.00 65.88 72 ASP A C 1
ATOM 595 O O . ASP A 1 72 ? -0.226 1.838 -20.294 1.00 65.88 72 ASP A O 1
ATOM 599 N N . SER A 1 73 ? -0.599 1.582 -18.128 1.00 83.56 73 SER A N 1
ATOM 600 C CA . SER A 1 73 ? 0.705 0.967 -17.833 1.00 83.56 73 SER A CA 1
ATOM 601 C C . SER A 1 73 ? 0.669 -0.570 -17.773 1.00 83.56 73 SER A C 1
ATOM 603 O O . SER A 1 73 ? 1.504 -1.187 -17.114 1.00 83.56 73 SER A O 1
ATOM 605 N N . ARG A 1 74 ? -0.298 -1.240 -18.421 1.00 87.19 74 ARG A N 1
ATOM 606 C CA . ARG A 1 74 ? -0.490 -2.706 -18.288 1.00 87.19 74 ARG A CA 1
ATOM 607 C C . ARG A 1 74 ? 0.775 -3.519 -18.595 1.00 87.19 74 ARG A C 1
ATOM 609 O O . ARG A 1 74 ? 1.112 -4.426 -17.835 1.00 87.19 74 ARG A O 1
ATOM 616 N N . ASN A 1 75 ? 1.476 -3.201 -19.684 1.00 90.56 75 ASN A N 1
ATOM 617 C CA . ASN A 1 75 ? 2.709 -3.900 -20.067 1.00 90.56 75 ASN A CA 1
ATOM 618 C C . ASN A 1 75 ? 3.844 -3.651 -19.069 1.00 90.56 75 ASN A C 1
ATOM 620 O O . ASN A 1 75 ? 4.621 -4.559 -18.777 1.00 90.56 75 ASN A O 1
ATOM 624 N N . ASP A 1 76 ? 3.902 -2.445 -18.505 1.00 93.75 76 ASP A N 1
ATOM 625 C CA . ASP A 1 76 ? 4.876 -2.102 -17.479 1.00 93.75 76 ASP A CA 1
ATOM 626 C C . ASP A 1 76 ? 4.624 -2.919 -16.199 1.00 93.75 76 ASP A C 1
ATOM 628 O O . ASP A 1 76 ? 5.555 -3.499 -15.649 1.00 93.75 76 ASP A O 1
ATOM 632 N N . TRP A 1 77 ? 3.364 -3.106 -15.790 1.00 92.94 77 TRP A N 1
ATOM 633 C CA . TRP A 1 77 ? 3.011 -3.999 -14.676 1.00 92.94 77 TRP A CA 1
ATOM 634 C C . TRP A 1 77 ? 3.357 -5.469 -14.937 1.00 92.94 77 TRP A C 1
ATOM 636 O O . TRP A 1 77 ? 3.841 -6.163 -14.043 1.00 92.94 77 TRP A O 1
ATOM 646 N N . VAL A 1 78 ? 3.133 -5.973 -16.156 1.00 93.44 78 VAL A N 1
ATOM 647 C CA . VAL A 1 78 ? 3.553 -7.335 -16.536 1.00 93.44 78 VAL A CA 1
ATOM 648 C C . VAL A 1 78 ? 5.067 -7.481 -16.389 1.00 93.44 78 VAL A C 1
ATOM 650 O O . VAL A 1 78 ? 5.524 -8.410 -15.725 1.00 93.44 78 VAL A O 1
ATOM 653 N N . ARG A 1 79 ? 5.835 -6.532 -16.928 1.00 94.88 79 ARG A N 1
ATOM 654 C CA . ARG A 1 79 ? 7.298 -6.526 -16.825 1.00 94.88 79 ARG A CA 1
ATOM 655 C C . ARG A 1 79 ? 7.789 -6.343 -15.387 1.00 94.88 79 ARG A C 1
ATOM 657 O O . ARG A 1 79 ? 8.776 -6.947 -14.985 1.00 94.88 79 ARG A O 1
ATOM 664 N N . LEU A 1 80 ? 7.100 -5.558 -14.567 1.00 94.94 80 LEU A N 1
ATOM 665 C CA . LEU A 1 80 ? 7.459 -5.398 -13.160 1.00 94.94 80 LEU A CA 1
ATOM 666 C C . LEU A 1 80 ? 7.299 -6.707 -12.378 1.00 94.94 80 LEU A C 1
ATOM 668 O O . LEU A 1 80 ? 8.168 -7.058 -11.578 1.00 94.94 80 LEU A O 1
ATOM 672 N N . ARG A 1 81 ? 6.243 -7.476 -12.665 1.00 94.75 81 ARG A N 1
ATOM 673 C CA . ARG A 1 81 ? 6.029 -8.798 -12.061 1.00 94.75 81 ARG A CA 1
ATOM 674 C C . ARG A 1 81 ? 7.107 -9.808 -12.444 1.00 94.75 81 ARG A C 1
ATOM 676 O O . ARG A 1 81 ? 7.510 -10.581 -11.580 1.00 94.75 81 ARG A O 1
ATOM 683 N N . THR A 1 82 ? 7.637 -9.768 -13.671 1.00 94.94 82 THR A N 1
ATOM 684 C CA . THR A 1 82 ? 8.779 -10.625 -14.054 1.00 94.94 82 THR A CA 1
ATOM 685 C C . THR A 1 82 ? 10.062 -10.277 -13.294 1.00 94.94 82 THR A C 1
ATOM 687 O O . THR A 1 82 ? 10.953 -11.108 -13.191 1.00 94.94 82 THR A O 1
ATOM 690 N N . HIS A 1 83 ? 10.142 -9.077 -12.713 1.00 94.00 83 HIS A N 1
ATOM 69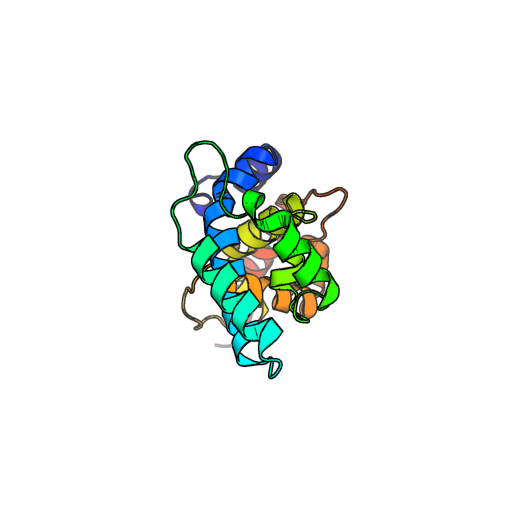1 C CA . HIS A 1 83 ? 11.204 -8.659 -11.795 1.00 94.00 83 HIS A CA 1
ATOM 692 C C . HIS A 1 83 ? 10.812 -8.813 -10.314 1.00 94.00 83 HIS A C 1
ATOM 694 O O . HIS A 1 83 ? 11.322 -8.076 -9.472 1.00 94.00 83 HIS A O 1
ATOM 700 N N . ALA A 1 84 ? 9.868 -9.703 -9.981 1.00 92.94 84 ALA A N 1
ATOM 701 C CA . ALA A 1 84 ? 9.365 -9.905 -8.616 1.00 92.94 84 ALA A CA 1
ATOM 702 C C . ALA A 1 84 ? 8.903 -8.601 -7.928 1.00 92.94 84 ALA A C 1
ATOM 704 O O . ALA A 1 84 ? 9.022 -8.435 -6.715 1.00 92.94 84 ALA A O 1
ATOM 705 N N . ASN A 1 85 ? 8.381 -7.653 -8.712 1.00 91.94 85 ASN A N 1
ATOM 706 C CA . ASN A 1 85 ? 8.041 -6.299 -8.277 1.00 91.94 85 ASN A CA 1
ATOM 707 C C . ASN A 1 85 ? 9.213 -5.505 -7.684 1.00 91.94 85 ASN A C 1
ATOM 709 O O . ASN A 1 85 ? 9.027 -4.716 -6.764 1.00 91.94 85 ASN A O 1
ATOM 713 N N . GLY A 1 86 ? 10.429 -5.725 -8.188 1.00 91.00 86 GLY A N 1
ATOM 714 C CA . GLY A 1 86 ? 11.642 -5.095 -7.668 1.00 91.00 86 GLY A CA 1
ATOM 715 C C . GLY A 1 86 ? 11.996 -5.543 -6.247 1.00 91.00 86 GLY A C 1
ATOM 716 O O . GLY A 1 86 ? 12.710 -4.812 -5.559 1.00 91.00 86 GLY A O 1
ATOM 717 N N . GLU A 1 87 ? 11.470 -6.696 -5.809 1.00 94.19 87 GLU A N 1
ATOM 718 C CA . GLU A 1 87 ? 11.567 -7.216 -4.433 1.00 94.19 87 GLU A CA 1
ATOM 719 C C . GLU A 1 87 ? 11.002 -6.243 -3.392 1.00 94.19 87 GLU A C 1
ATOM 721 O O . GLU A 1 87 ? 11.452 -6.161 -2.250 1.00 94.19 87 GLU A O 1
ATOM 726 N N . ASP A 1 88 ? 10.002 -5.470 -3.807 1.00 95.81 88 ASP A N 1
ATOM 727 C CA . ASP A 1 88 ? 9.476 -4.362 -3.039 1.00 95.81 88 ASP A CA 1
ATOM 728 C C . ASP A 1 88 ? 8.027 -4.633 -2.609 1.00 95.81 88 ASP A C 1
ATOM 730 O O . ASP A 1 88 ? 7.137 -4.763 -3.462 1.00 95.81 88 ASP A O 1
ATOM 734 N N . PRO A 1 89 ? 7.746 -4.716 -1.296 1.00 95.38 89 PRO A N 1
ATOM 735 C CA . PRO A 1 89 ? 6.405 -5.027 -0.817 1.00 95.38 89 PRO A CA 1
ATOM 736 C C . PRO A 1 89 ? 5.393 -3.927 -1.159 1.00 95.38 89 PRO A C 1
ATOM 738 O O . PRO A 1 89 ? 4.221 -4.236 -1.373 1.00 95.38 89 PRO A O 1
ATOM 741 N N . ILE A 1 90 ? 5.824 -2.665 -1.274 1.00 96.50 90 ILE A N 1
ATOM 742 C CA . ILE A 1 90 ? 4.943 -1.556 -1.644 1.00 96.50 90 ILE A CA 1
ATOM 743 C C . ILE A 1 90 ? 4.628 -1.608 -3.139 1.00 96.50 90 ILE A C 1
ATOM 745 O O . ILE A 1 90 ? 3.460 -1.458 -3.491 1.00 96.50 90 ILE A O 1
ATOM 749 N N . LEU A 1 91 ? 5.599 -1.879 -4.022 1.00 95.56 91 LEU A N 1
ATOM 750 C CA . LEU A 1 91 ? 5.293 -2.068 -5.453 1.00 95.56 91 LEU A CA 1
ATOM 751 C C . LEU A 1 91 ? 4.372 -3.265 -5.678 1.00 95.56 91 LEU A C 1
ATOM 753 O O . LEU A 1 91 ? 3.416 -3.159 -6.444 1.00 95.56 91 LEU A O 1
ATOM 757 N N . LYS A 1 92 ? 4.611 -4.375 -4.970 1.00 95.31 92 LYS A N 1
ATOM 758 C CA . LYS A 1 92 ? 3.729 -5.547 -5.012 1.00 95.31 92 LYS A CA 1
ATOM 759 C C . LYS A 1 92 ? 2.306 -5.193 -4.578 1.00 95.31 92 LYS A C 1
ATOM 761 O O . LYS A 1 92 ? 1.347 -5.637 -5.207 1.00 95.31 92 LYS A O 1
ATOM 766 N N . LEU A 1 93 ? 2.158 -4.392 -3.524 1.00 94.81 93 LEU A N 1
ATOM 767 C CA . LEU A 1 93 ? 0.855 -3.931 -3.050 1.00 94.81 93 LEU A CA 1
ATOM 768 C C . LEU A 1 93 ? 0.196 -2.951 -4.036 1.00 94.81 93 LEU A C 1
ATOM 770 O O . LEU A 1 93 ? -1.012 -3.009 -4.233 1.00 94.81 93 LEU A O 1
ATOM 774 N N . CYS A 1 94 ? 0.976 -2.094 -4.698 1.00 93.62 94 CYS A N 1
ATOM 775 C CA . CYS A 1 94 ? 0.477 -1.138 -5.688 1.00 93.62 94 CYS A CA 1
ATOM 776 C C . CYS A 1 94 ? 0.017 -1.782 -7.005 1.00 93.62 94 CYS A C 1
ATOM 778 O O . CYS A 1 94 ? -0.685 -1.112 -7.766 1.00 93.62 94 CYS A O 1
ATOM 780 N N . ASP A 1 95 ? 0.361 -3.045 -7.276 1.00 91.12 95 ASP A N 1
ATOM 781 C CA . ASP A 1 95 ? -0.092 -3.782 -8.463 1.00 91.12 95 ASP A CA 1
ATOM 782 C C . ASP A 1 95 ? -1.618 -3.674 -8.645 1.00 91.12 95 ASP A C 1
ATOM 784 O O . ASP A 1 95 ? -2.381 -3.706 -7.676 1.00 91.12 95 ASP A O 1
ATOM 788 N N . MET A 1 96 ? -2.079 -3.534 -9.890 1.00 85.12 96 MET A N 1
ATOM 789 C CA . MET A 1 96 ? -3.499 -3.350 -10.229 1.00 85.12 96 MET A CA 1
ATOM 790 C C . MET A 1 96 ? -4.397 -4.519 -9.789 1.00 85.12 96 MET A C 1
ATOM 792 O O . MET A 1 96 ? -5.602 -4.338 -9.607 1.00 85.12 96 MET A O 1
ATOM 796 N N . SER A 1 97 ? -3.826 -5.710 -9.595 1.00 87.44 97 SER A N 1
ATOM 797 C CA . SER A 1 97 ? -4.524 -6.872 -9.028 1.00 87.44 97 SER A CA 1
ATOM 798 C C . SER A 1 97 ? -4.771 -6.760 -7.519 1.00 87.44 97 SER A C 1
ATOM 800 O O . SER A 1 97 ? -5.661 -7.422 -6.996 1.00 87.44 97 SER A O 1
ATOM 802 N N . ASN A 1 98 ? -4.041 -5.885 -6.823 1.00 90.69 98 ASN A N 1
ATOM 803 C CA . ASN A 1 98 ? -4.120 -5.682 -5.377 1.00 90.69 98 ASN A CA 1
ATOM 804 C C . ASN A 1 98 ? -4.814 -4.361 -5.010 1.00 90.69 98 ASN A C 1
ATOM 806 O O . ASN A 1 98 ? -4.524 -3.796 -3.958 1.00 90.69 98 ASN A O 1
ATOM 810 N N . ARG A 1 99 ? -5.707 -3.839 -5.868 1.00 88.94 99 ARG A N 1
ATOM 811 C CA . ARG A 1 99 ? -6.355 -2.528 -5.676 1.00 88.94 99 ARG A CA 1
ATOM 812 C C . ARG A 1 99 ? -7.005 -2.359 -4.313 1.00 88.94 99 ARG A C 1
ATOM 814 O O . ARG A 1 99 ? -6.436 -1.642 -3.497 1.00 88.94 99 ARG A O 1
ATOM 821 N N . CYS A 1 100 ? -8.048 -3.135 -4.032 1.00 90.19 100 CYS A N 1
ATOM 822 C CA . CYS A 1 100 ? -8.760 -3.051 -2.760 1.00 90.19 100 CYS A CA 1
ATOM 823 C C . CYS A 1 100 ? -7.816 -3.214 -1.560 1.00 90.19 100 CYS A C 1
ATOM 825 O O . CYS A 1 100 ? -7.918 -2.474 -0.589 1.00 90.19 100 CYS A O 1
ATOM 827 N N . ARG A 1 101 ? -6.843 -4.140 -1.628 1.00 93.69 101 ARG A N 1
ATOM 828 C CA . ARG A 1 101 ? -5.877 -4.337 -0.532 1.00 93.69 101 ARG A CA 1
ATOM 829 C C . ARG A 1 101 ? -5.028 -3.090 -0.304 1.00 93.69 101 ARG A C 1
ATOM 831 O O . ARG A 1 101 ? -4.932 -2.648 0.838 1.00 93.69 101 ARG A O 1
ATOM 838 N N . PHE A 1 102 ? -4.429 -2.521 -1.354 1.00 94.69 102 PHE A N 1
ATOM 839 C CA . PHE A 1 102 ? -3.652 -1.282 -1.240 1.00 94.69 102 PHE A CA 1
ATOM 840 C C . PHE A 1 102 ? -4.460 -0.192 -0.545 1.00 94.69 102 PHE A C 1
ATOM 842 O O . PHE A 1 102 ? -3.949 0.436 0.381 1.00 94.69 102 PHE A O 1
ATOM 849 N N . ASP A 1 103 ? -5.719 -0.026 -0.942 1.00 94.12 103 ASP A N 1
ATOM 850 C CA . ASP A 1 103 ? -6.557 1.059 -0.455 1.00 94.12 103 ASP A CA 1
ATOM 851 C C . ASP A 1 103 ? -6.788 0.934 1.061 1.00 94.12 103 ASP A C 1
ATOM 853 O O . ASP A 1 103 ? -6.580 1.896 1.802 1.00 94.12 103 ASP A O 1
ATOM 857 N N . LYS A 1 104 ? -7.086 -0.275 1.568 1.00 94.75 104 LYS A N 1
ATOM 858 C CA . LYS A 1 104 ? -7.220 -0.499 3.023 1.00 94.75 104 LYS A CA 1
ATOM 859 C C . LYS A 1 104 ? -5.904 -0.248 3.767 1.00 94.75 104 LYS A C 1
ATOM 861 O O . LYS A 1 104 ? -5.902 0.368 4.831 1.00 94.75 104 LYS A O 1
ATOM 866 N N . HIS A 1 105 ? -4.776 -0.700 3.213 1.00 96.69 105 HIS A N 1
ATOM 867 C CA . HIS A 1 105 ? -3.460 -0.487 3.820 1.00 96.69 105 HIS A CA 1
ATOM 868 C C . HIS A 1 105 ? -3.102 1.001 3.905 1.00 96.69 105 HIS A C 1
ATOM 870 O O . HIS A 1 105 ? -2.682 1.466 4.962 1.00 96.69 105 HIS A O 1
ATOM 876 N N . VAL A 1 106 ? -3.262 1.755 2.816 1.00 95.56 106 VAL A N 1
ATOM 877 C CA . VAL A 1 106 ? -2.869 3.169 2.787 1.00 95.56 106 VAL A CA 1
ATOM 878 C C . VAL A 1 106 ? -3.817 4.037 3.613 1.00 95.56 106 VAL A C 1
ATOM 880 O O . VAL A 1 106 ? -3.364 4.988 4.244 1.00 95.56 106 VAL A O 1
ATOM 883 N N . ILE A 1 107 ? -5.104 3.685 3.687 1.00 94.44 107 ILE A N 1
ATOM 884 C CA . ILE A 1 107 ? -6.064 4.376 4.555 1.00 94.44 107 ILE A CA 1
ATOM 885 C C . ILE A 1 107 ? -5.749 4.124 6.015 1.00 94.44 107 ILE A C 1
ATOM 887 O O . ILE A 1 107 ? -5.686 5.081 6.775 1.00 94.44 107 ILE A O 1
ATOM 891 N N . CYS A 1 108 ? -5.469 2.879 6.403 1.00 94.81 108 CYS A N 1
ATOM 892 C CA . CYS A 1 108 ? -5.040 2.579 7.764 1.00 94.81 108 CYS A CA 1
ATOM 893 C C . CYS A 1 108 ? -3.745 3.324 8.118 1.00 94.81 108 CYS A C 1
ATOM 895 O O . CYS A 1 108 ? -3.668 3.963 9.163 1.00 94.81 108 CYS A O 1
ATOM 897 N N . ALA A 1 109 ? -2.758 3.315 7.218 1.00 94.81 109 ALA A N 1
ATOM 898 C CA . ALA A 1 109 ? -1.499 4.033 7.400 1.00 94.81 109 ALA A CA 1
ATOM 899 C C . ALA A 1 109 ? -1.682 5.559 7.509 1.00 94.81 109 ALA A C 1
ATOM 901 O O . ALA A 1 109 ? -0.920 6.235 8.202 1.00 94.81 109 ALA A O 1
ATOM 902 N N . GLY A 1 110 ? -2.664 6.111 6.792 1.00 91.88 110 GLY A N 1
ATOM 903 C CA . GLY A 1 110 ? -3.015 7.525 6.833 1.00 91.88 110 GLY A CA 1
ATOM 904 C C . GLY A 1 110 ? -3.798 7.907 8.086 1.00 91.88 110 GLY A C 1
ATOM 905 O O . GLY A 1 110 ? -3.500 8.933 8.689 1.00 91.88 110 GLY A O 1
ATOM 906 N N . LEU A 1 111 ? -4.774 7.084 8.473 1.00 91.31 111 LEU A N 1
ATOM 907 C CA . LEU A 1 111 ? -5.684 7.340 9.584 1.00 91.31 111 LEU A CA 1
ATOM 908 C C . LEU A 1 111 ? -5.025 7.101 10.939 1.00 91.31 111 LEU A C 1
ATOM 910 O O . LEU A 1 111 ? -5.223 7.904 11.837 1.00 91.31 111 LEU A O 1
ATOM 914 N N . TYR A 1 112 ? -4.232 6.042 11.077 1.00 91.19 112 TYR A N 1
ATOM 915 C CA . TYR A 1 112 ? -3.610 5.661 12.346 1.00 91.19 112 TYR A CA 1
ATOM 916 C C . TYR A 1 112 ? -2.100 5.924 12.356 1.00 91.19 112 TYR A C 1
ATOM 918 O O . TYR A 1 112 ? -1.324 5.243 13.021 1.00 91.19 112 TYR A O 1
ATOM 926 N N . GLY A 1 113 ? -1.631 6.886 11.556 1.00 90.81 113 GLY A N 1
ATOM 927 C CA . GLY A 1 113 ? -0.199 7.121 11.369 1.00 90.81 113 GLY A CA 1
ATOM 928 C C . GLY A 1 113 ? 0.543 7.541 12.646 1.00 90.81 113 GLY A C 1
ATOM 929 O O . GLY A 1 113 ? 1.736 7.264 12.768 1.00 90.81 113 GLY A O 1
ATOM 930 N N . LYS A 1 114 ? -0.131 8.203 13.599 1.00 88.94 114 LYS A N 1
ATOM 931 C CA . LYS A 1 114 ? 0.454 8.572 14.903 1.00 88.94 114 LYS A CA 1
ATOM 932 C C . LYS A 1 114 ? 0.584 7.347 15.798 1.00 88.94 114 LYS A C 1
ATOM 934 O O . LYS A 1 114 ? 1.629 7.118 16.389 1.00 88.94 114 LYS A O 1
ATOM 939 N N . GLU A 1 115 ? -0.446 6.533 15.814 1.00 90.44 115 GLU A N 1
ATOM 940 C CA . GLU A 1 115 ? -0.588 5.353 16.638 1.00 90.44 115 GLU A CA 1
ATOM 941 C C . GLU A 1 115 ? 0.348 4.234 16.171 1.00 90.44 115 GLU A C 1
ATOM 943 O O . GLU A 1 115 ? 1.027 3.597 16.972 1.00 90.44 115 GLU A O 1
ATOM 948 N N . ILE A 1 116 ? 0.482 4.064 14.854 1.00 93.19 116 ILE A N 1
ATOM 949 C CA . ILE A 1 116 ? 1.453 3.153 14.240 1.00 93.19 116 ILE A CA 1
ATOM 950 C C . ILE A 1 116 ? 2.886 3.548 14.609 1.00 93.19 116 ILE A C 1
ATOM 952 O O . ILE A 1 116 ? 3.694 2.663 14.864 1.00 93.19 116 ILE A O 1
ATOM 956 N N . ARG A 1 117 ? 3.217 4.849 14.663 1.00 91.75 117 ARG A N 1
ATOM 957 C CA . ARG A 1 117 ? 4.545 5.308 15.113 1.00 91.75 117 ARG A CA 1
ATOM 958 C C . ARG A 1 117 ? 4.829 4.894 16.552 1.00 91.75 117 ARG A C 1
ATOM 960 O O . ARG A 1 117 ? 5.916 4.388 16.805 1.00 91.75 117 ARG A O 1
ATOM 967 N N . VAL A 1 118 ? 3.863 5.072 17.455 1.00 90.31 118 VAL A N 1
ATOM 968 C CA . VAL A 1 118 ? 3.982 4.638 18.857 1.00 90.31 118 VAL A CA 1
ATOM 969 C C . VAL A 1 118 ? 4.228 3.131 18.924 1.00 90.31 118 VAL A C 1
ATOM 971 O O . VAL A 1 118 ? 5.148 2.685 19.600 1.00 90.31 118 VAL A O 1
ATOM 974 N N . LEU A 1 119 ? 3.478 2.336 18.151 1.00 90.19 119 LEU A N 1
ATOM 975 C CA . LEU A 1 119 ? 3.634 0.876 18.130 1.00 90.19 119 LEU A CA 1
ATOM 976 C C . LEU A 1 119 ? 5.037 0.387 17.743 1.00 90.19 119 LEU A C 1
ATOM 978 O O . LEU A 1 119 ? 5.399 -0.725 18.118 1.00 90.19 119 LEU A O 1
ATOM 982 N N . ILE A 1 120 ? 5.797 1.176 16.982 1.00 92.19 120 ILE A N 1
ATOM 983 C CA . ILE A 1 120 ? 7.143 0.816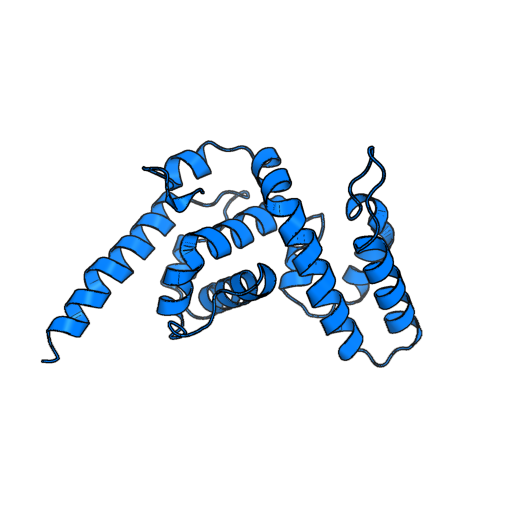 16.513 1.00 92.19 120 ILE A CA 1
ATOM 984 C C . ILE A 1 120 ? 8.249 1.696 17.119 1.00 92.19 120 ILE A C 1
ATOM 986 O O . ILE A 1 120 ? 9.375 1.651 16.628 1.00 92.19 120 ILE A O 1
ATOM 990 N N . GLY A 1 121 ? 7.946 2.501 18.148 1.00 88.56 121 GLY A N 1
ATOM 991 C CA . GLY A 1 121 ? 8.920 3.363 18.835 1.00 88.56 121 GLY A CA 1
ATOM 992 C C . GLY A 1 121 ? 9.511 4.468 17.951 1.00 88.56 121 GLY A C 1
ATOM 993 O O . GLY A 1 121 ? 10.709 4.731 17.989 1.00 88.56 121 GLY A O 1
ATOM 994 N N . GLN A 1 122 ? 8.694 5.060 17.078 1.00 89.12 122 GLN A N 1
ATOM 995 C CA . GLN A 1 122 ? 9.095 6.123 16.149 1.00 89.12 122 GLN A CA 1
ATOM 996 C C . GLN A 1 122 ? 8.245 7.389 16.324 1.00 89.12 122 GLN A C 1
ATOM 998 O O . GLN A 1 122 ? 7.882 8.014 15.322 1.00 89.12 122 GLN A O 1
ATOM 1003 N N . GLU A 1 123 ? 7.878 7.760 17.556 1.00 86.56 123 GLU A N 1
ATOM 1004 C CA . GLU A 1 123 ? 6.986 8.903 17.819 1.00 86.56 123 GLU A CA 1
ATOM 1005 C C . GLU A 1 123 ? 7.490 10.217 17.204 1.00 86.56 123 GLU A C 1
ATOM 1007 O O . GLU A 1 123 ? 6.708 10.935 16.578 1.00 86.56 123 GLU A O 1
ATOM 1012 N N . ASP A 1 124 ? 8.800 10.464 17.270 1.00 83.94 124 ASP A N 1
ATOM 1013 C CA . ASP A 1 124 ? 9.440 11.695 16.780 1.00 83.94 124 ASP A CA 1
ATOM 1014 C C . ASP A 1 124 ? 9.609 11.744 15.252 1.00 83.94 124 ASP A C 1
ATOM 1016 O O . ASP A 1 124 ? 10.088 12.725 14.678 1.00 83.94 124 ASP A O 1
ATOM 1020 N N . SER A 1 125 ? 9.223 10.678 14.547 1.00 81.25 125 SER A N 1
ATOM 1021 C CA . SER A 1 125 ? 9.340 10.623 13.095 1.00 81.25 125 SER A CA 1
ATOM 1022 C C . SER A 1 125 ? 8.335 11.565 12.428 1.00 81.25 125 SER A C 1
ATOM 1024 O O . SER A 1 125 ? 7.113 11.411 12.576 1.00 81.25 125 SER A O 1
ATOM 1026 N N . ALA A 1 126 ? 8.858 12.483 11.609 1.00 80.56 126 ALA A N 1
ATOM 1027 C CA . ALA A 1 126 ? 8.078 13.455 10.852 1.00 80.56 126 ALA A CA 1
ATOM 1028 C C . ALA A 1 126 ? 6.892 12.827 10.094 1.00 80.56 126 ALA A C 1
ATOM 1030 O O . ALA A 1 126 ? 6.880 11.649 9.698 1.00 80.56 126 ALA A O 1
ATOM 1031 N N . GLU A 1 127 ? 5.840 13.625 9.918 1.00 72.19 127 GLU A N 1
ATOM 1032 C CA . GLU A 1 127 ? 4.717 13.229 9.083 1.00 72.19 127 GLU A CA 1
ATOM 1033 C C . GLU A 1 127 ? 5.104 13.339 7.611 1.00 72.19 127 GLU A C 1
ATOM 1035 O O . GLU A 1 127 ? 5.218 14.418 7.041 1.00 72.19 127 GLU A O 1
ATOM 1040 N N . ASN A 1 128 ? 5.343 12.175 7.018 1.00 80.00 128 ASN A N 1
ATOM 1041 C CA . ASN A 1 128 ? 5.909 12.049 5.688 1.00 80.00 128 ASN A CA 1
ATOM 1042 C C . ASN A 1 128 ? 4.838 11.665 4.650 1.00 80.00 128 ASN A C 1
ATOM 1044 O O . ASN A 1 128 ? 3.694 11.312 4.972 1.00 80.00 128 ASN A O 1
ATOM 1048 N N . GLU A 1 129 ? 5.236 11.681 3.378 1.00 87.88 129 GLU A N 1
ATOM 1049 C CA . GLU A 1 129 ? 4.417 11.247 2.243 1.00 87.88 129 GLU A CA 1
ATOM 1050 C C . GLU A 1 129 ? 3.780 9.857 2.449 1.00 87.88 129 GLU A C 1
ATOM 1052 O O . GLU A 1 129 ? 4.211 9.054 3.284 1.00 87.88 129 GLU A O 1
ATOM 1057 N N . ALA A 1 130 ? 2.744 9.548 1.661 1.00 90.25 130 ALA A N 1
ATOM 1058 C CA . ALA A 1 130 ? 1.982 8.300 1.777 1.00 90.25 130 ALA A CA 1
ATOM 1059 C C . ALA A 1 130 ? 2.871 7.043 1.759 1.00 90.25 130 ALA A C 1
ATOM 1061 O O . ALA A 1 130 ? 2.624 6.111 2.523 1.00 90.25 130 ALA A O 1
ATOM 1062 N N . VAL A 1 131 ? 3.948 7.044 0.965 1.00 93.94 131 VAL A N 1
ATOM 1063 C CA . VAL A 1 131 ? 4.907 5.932 0.894 1.00 93.94 131 VAL A CA 1
ATOM 1064 C C . VAL A 1 131 ? 5.581 5.648 2.239 1.00 93.94 131 VAL A C 1
ATOM 1066 O O . VAL A 1 131 ? 5.718 4.492 2.620 1.00 93.94 131 VAL A O 1
ATOM 1069 N N . HIS A 1 132 ? 5.945 6.676 3.006 1.00 93.31 132 HIS A N 1
ATOM 1070 C CA . HIS A 1 132 ? 6.602 6.510 4.304 1.00 93.31 132 HIS A CA 1
ATOM 1071 C C . HIS A 1 132 ? 5.626 6.048 5.384 1.00 93.31 132 HIS A C 1
ATOM 1073 O O . HIS A 1 132 ? 5.966 5.199 6.209 1.00 93.31 132 HIS A O 1
ATOM 1079 N N . ARG A 1 133 ? 4.395 6.575 5.364 1.00 94.00 133 ARG A N 1
ATOM 1080 C CA . ARG A 1 133 ? 3.308 6.080 6.221 1.00 94.00 133 ARG A CA 1
ATOM 1081 C C . ARG A 1 133 ? 3.036 4.604 5.944 1.00 94.00 133 ARG A C 1
ATOM 1083 O O . ARG A 1 133 ? 2.989 3.813 6.880 1.00 94.00 133 ARG A O 1
ATOM 1090 N N . LEU A 1 134 ? 2.957 4.228 4.670 1.00 96.12 134 LEU A N 1
ATOM 1091 C CA . LEU A 1 134 ? 2.757 2.846 4.254 1.00 96.12 134 LEU A CA 1
ATOM 1092 C C . LEU A 1 134 ? 3.936 1.939 4.642 1.00 96.12 134 LEU A C 1
ATOM 1094 O O . LEU A 1 134 ? 3.703 0.832 5.113 1.00 96.12 134 LEU A O 1
ATOM 1098 N N . SER A 1 135 ? 5.185 2.396 4.522 1.00 95.50 135 SER A N 1
ATOM 1099 C CA . SER A 1 135 ? 6.352 1.633 4.994 1.00 95.50 135 SER A CA 1
ATOM 1100 C C . SER A 1 135 ? 6.270 1.322 6.489 1.00 95.50 135 SER A C 1
ATOM 1102 O O . SER A 1 135 ? 6.465 0.174 6.877 1.00 95.50 135 SER A O 1
ATOM 1104 N N . ARG A 1 136 ? 5.931 2.314 7.325 1.00 95.19 136 ARG A N 1
ATOM 1105 C CA . ARG A 1 136 ? 5.767 2.115 8.778 1.00 95.19 136 ARG A CA 1
ATOM 1106 C C . ARG A 1 136 ? 4.613 1.174 9.101 1.00 95.19 136 ARG A C 1
ATOM 1108 O O . ARG A 1 136 ? 4.765 0.303 9.944 1.00 95.19 136 ARG A O 1
ATOM 1115 N N . HIS A 1 137 ? 3.492 1.315 8.394 1.00 96.50 137 HIS A N 1
ATOM 1116 C CA . HIS A 1 137 ? 2.359 0.391 8.493 1.00 96.50 137 HIS A CA 1
ATOM 1117 C C . HIS A 1 137 ? 2.779 -1.057 8.224 1.00 96.50 137 HIS A C 1
ATOM 1119 O O . HIS A 1 137 ? 2.503 -1.949 9.021 1.00 96.50 137 HIS A O 1
ATOM 1125 N N . LEU A 1 138 ? 3.489 -1.295 7.119 1.00 96.94 138 LEU A N 1
ATOM 1126 C CA . LEU A 1 138 ? 3.952 -2.634 6.758 1.00 96.94 138 LEU A CA 1
ATOM 1127 C C . LEU A 1 138 ? 4.981 -3.186 7.753 1.00 96.94 138 LEU A C 1
ATOM 1129 O O . LEU A 1 138 ? 4.943 -4.380 8.047 1.00 96.94 138 LEU A O 1
ATOM 1133 N N . GLU A 1 139 ? 5.854 -2.338 8.296 1.00 96.19 139 GLU A N 1
ATOM 1134 C CA . GLU A 1 139 ? 6.789 -2.744 9.347 1.00 96.19 139 GLU A CA 1
ATOM 1135 C C . GLU A 1 139 ? 6.053 -3.112 10.639 1.00 96.19 139 GLU A C 1
ATOM 1137 O O . GLU A 1 139 ? 6.288 -4.184 11.186 1.00 96.19 139 GLU A O 1
ATOM 1142 N N . ALA A 1 140 ? 5.084 -2.302 11.074 1.00 96.06 140 ALA A N 1
ATOM 1143 C CA . ALA A 1 140 ? 4.265 -2.602 12.246 1.00 96.06 140 ALA A CA 1
ATOM 1144 C C . ALA A 1 140 ? 3.497 -3.925 12.088 1.00 96.06 140 ALA A C 1
ATOM 1146 O O . ALA A 1 140 ? 3.437 -4.720 13.022 1.00 96.06 140 ALA A O 1
ATOM 1147 N N . LEU A 1 141 ? 2.947 -4.219 10.903 1.00 97.06 141 LEU A N 1
ATOM 1148 C CA . LEU A 1 141 ? 2.301 -5.513 10.630 1.00 97.06 141 LEU A CA 1
ATOM 1149 C C . LEU A 1 141 ? 3.280 -6.694 10.722 1.00 97.06 141 LEU A C 1
ATOM 1151 O O . LEU A 1 141 ? 2.889 -7.816 11.057 1.00 97.06 141 LEU A O 1
ATOM 1155 N N . LYS A 1 142 ? 4.554 -6.464 10.407 1.00 96.25 142 LYS A N 1
ATOM 1156 C CA . LYS A 1 142 ? 5.598 -7.483 10.492 1.00 96.25 142 LYS A CA 1
ATOM 1157 C C . LYS A 1 142 ? 6.024 -7.725 11.941 1.00 96.25 142 LYS A C 1
ATOM 1159 O O . LYS A 1 142 ? 6.184 -8.882 12.327 1.00 96.25 142 LYS A O 1
ATOM 1164 N N . THR A 1 143 ? 6.182 -6.667 12.733 1.00 95.94 143 THR A N 1
ATOM 1165 C CA . THR A 1 143 ? 6.809 -6.726 14.063 1.00 95.94 143 THR A CA 1
ATOM 1166 C C . THR A 1 143 ? 5.816 -6.824 15.221 1.00 95.94 143 THR A C 1
ATOM 1168 O O . THR A 1 143 ? 6.139 -7.423 16.243 1.00 95.94 143 THR A O 1
ATOM 1171 N N . VAL A 1 144 ? 4.587 -6.321 15.071 1.00 95.31 144 VAL A N 1
ATOM 1172 C CA . VAL A 1 144 ? 3.598 -6.234 16.156 1.00 95.31 144 VAL A CA 1
ATOM 1173 C C . VAL A 1 144 ? 2.439 -7.202 15.908 1.00 95.31 144 VAL A C 1
ATOM 1175 O O . VAL A 1 144 ? 1.510 -6.918 15.152 1.00 95.31 144 VAL A O 1
ATOM 1178 N N . ALA A 1 145 ? 2.462 -8.358 16.582 1.00 94.75 145 ALA A N 1
ATOM 1179 C CA . ALA A 1 145 ? 1.480 -9.432 16.378 1.00 94.75 145 ALA A CA 1
ATOM 1180 C C . ALA A 1 145 ? 0.026 -8.978 16.595 1.00 94.75 145 ALA A C 1
ATOM 1182 O O . ALA A 1 145 ? -0.801 -9.149 15.703 1.00 94.75 145 ALA A O 1
ATOM 1183 N N . ARG A 1 146 ? -0.258 -8.294 17.714 1.00 93.62 146 ARG A N 1
ATOM 1184 C CA . ARG A 1 146 ? -1.600 -7.753 18.012 1.00 93.62 146 ARG A CA 1
ATOM 1185 C C . ARG A 1 146 ? -2.136 -6.836 16.909 1.00 93.62 146 ARG A C 1
ATOM 1187 O O . ARG A 1 146 ? -3.326 -6.849 16.612 1.00 93.62 146 ARG A O 1
ATOM 1194 N N . TYR A 1 147 ? -1.250 -6.061 16.281 1.00 95.44 147 TYR A N 1
ATOM 1195 C CA . TYR A 1 147 ? -1.620 -5.146 15.209 1.00 95.44 147 TYR A CA 1
ATOM 1196 C C . TYR A 1 147 ? -1.913 -5.890 13.911 1.00 95.44 147 TYR A C 1
ATOM 1198 O O . TYR A 1 147 ? -2.926 -5.638 13.260 1.00 95.44 147 TYR A O 1
ATOM 1206 N N . ARG A 1 148 ? -1.061 -6.860 13.570 1.00 96.12 148 ARG A N 1
ATOM 1207 C CA . ARG A 1 148 ? -1.280 -7.757 12.435 1.00 96.12 148 ARG A CA 1
ATOM 1208 C C . ARG A 1 148 ? -2.617 -8.486 12.529 1.00 96.12 148 ARG A C 1
ATOM 1210 O O . ARG A 1 148 ? -3.329 -8.562 11.529 1.00 96.12 148 ARG A O 1
ATOM 1217 N N . ASP A 1 149 ? -2.955 -8.985 13.713 1.00 94.44 149 ASP A N 1
ATOM 1218 C CA . ASP A 1 149 ? -4.188 -9.737 13.939 1.00 94.44 149 ASP A CA 1
ATOM 1219 C C . ASP A 1 149 ? -5.423 -8.826 13.858 1.00 94.44 149 ASP A C 1
ATOM 1221 O O . ASP A 1 149 ? -6.426 -9.204 13.251 1.00 94.44 149 ASP A O 1
ATOM 1225 N N . ALA A 1 150 ? -5.335 -7.599 14.382 1.00 94.75 150 ALA A N 1
ATOM 1226 C CA . ALA A 1 150 ? -6.404 -6.605 14.280 1.00 94.75 150 ALA A CA 1
ATOM 1227 C C . ALA A 1 150 ? -6.629 -6.107 12.840 1.00 94.75 150 ALA A C 1
ATOM 1229 O O . ALA A 1 150 ? -7.771 -5.900 12.435 1.00 94.75 150 ALA A O 1
ATOM 1230 N N . PHE A 1 151 ? -5.561 -5.931 12.054 1.00 95.94 151 PHE A N 1
ATOM 1231 C CA . PHE A 1 151 ? -5.639 -5.443 10.671 1.00 95.94 151 PHE A CA 1
ATOM 1232 C C . PHE A 1 151 ? -6.045 -6.522 9.652 1.00 95.94 151 PHE A C 1
ATOM 1234 O O . PHE A 1 151 ? -6.289 -6.201 8.489 1.00 95.94 151 PHE A O 1
ATOM 1241 N N . ALA A 1 152 ? -6.069 -7.800 10.038 1.00 93.50 152 ALA A N 1
ATOM 1242 C CA . ALA A 1 152 ? -6.140 -8.919 9.104 1.00 93.50 152 ALA A CA 1
ATOM 1243 C C . ALA A 1 152 ? -7.231 -8.744 8.028 1.00 93.50 152 ALA A C 1
ATOM 1245 O O . ALA A 1 152 ? -8.421 -8.661 8.325 1.00 93.50 152 ALA A O 1
ATOM 1246 N N . ILE A 1 153 ? -6.812 -8.725 6.758 1.00 89.12 153 ILE A N 1
ATOM 1247 C CA . ILE A 1 153 ? -7.727 -8.559 5.625 1.00 89.12 153 ILE A CA 1
ATOM 1248 C C . ILE A 1 153 ? -8.321 -9.920 5.262 1.00 89.12 153 ILE A C 1
ATOM 1250 O O . ILE A 1 153 ? -7.609 -10.788 4.748 1.00 89.12 153 ILE A O 1
ATOM 1254 N N . LYS A 1 154 ? -9.628 -10.092 5.468 1.00 87.31 154 LYS A N 1
ATOM 1255 C CA . LYS A 1 154 ? -10.384 -11.291 5.067 1.00 87.31 154 LYS A CA 1
ATOM 1256 C C . LYS A 1 154 ? -11.389 -10.908 3.991 1.00 87.31 154 LYS A C 1
ATOM 1258 O O . LYS A 1 154 ? -12.111 -9.933 4.154 1.00 87.31 154 LYS A O 1
ATOM 1263 N N . ASN A 1 155 ? -11.422 -11.640 2.876 1.00 85.00 155 ASN A N 1
ATOM 1264 C CA . ASN A 1 155 ? -12.312 -11.350 1.740 1.00 85.00 155 ASN A CA 1
ATOM 1265 C C . ASN A 1 155 ? -12.256 -9.875 1.275 1.00 85.00 155 ASN A C 1
ATOM 1267 O O . ASN A 1 155 ? -13.283 -9.278 0.987 1.00 85.00 155 ASN A O 1
ATOM 1271 N N . ASN A 1 156 ? -11.056 -9.276 1.243 1.00 82.00 156 ASN A N 1
ATOM 1272 C CA . ASN A 1 156 ? -10.814 -7.850 0.940 1.00 82.00 156 ASN A CA 1
ATOM 1273 C C . ASN A 1 156 ? -11.430 -6.833 1.921 1.00 82.00 156 ASN A C 1
ATOM 1275 O O . ASN A 1 156 ? -11.378 -5.630 1.674 1.00 82.00 156 ASN A O 1
ATOM 1279 N N . THR A 1 157 ? -11.925 -7.294 3.067 1.00 86.88 157 THR A N 1
ATOM 1280 C CA . THR A 1 157 ? -12.490 -6.448 4.122 1.00 86.88 157 THR A CA 1
ATOM 1281 C C . THR A 1 157 ? -11.563 -6.368 5.328 1.00 86.88 157 THR A C 1
ATOM 1283 O O . THR A 1 157 ? -10.822 -7.309 5.624 1.00 86.88 157 THR A O 1
ATOM 1286 N N . VAL A 1 158 ? -11.603 -5.220 6.003 1.00 92.00 158 VAL A N 1
ATOM 1287 C CA . VAL A 1 158 ? -10.931 -4.960 7.278 1.00 92.00 158 VAL A CA 1
ATOM 1288 C C . VAL A 1 158 ? -12.010 -4.706 8.317 1.00 92.00 158 VAL A C 1
ATOM 1290 O O . VAL A 1 158 ? -12.927 -3.925 8.077 1.00 92.00 158 VAL A O 1
ATOM 1293 N N . GLU A 1 159 ? -11.893 -5.338 9.481 1.00 93.19 159 GLU A N 1
ATOM 1294 C CA . GLU A 1 159 ? -12.768 -5.058 10.619 1.00 93.19 159 GLU A CA 1
ATOM 1295 C C . GLU A 1 159 ? -12.302 -3.774 11.322 1.00 93.19 159 GLU A C 1
ATOM 1297 O O . GLU A 1 159 ? -11.600 -3.816 12.333 1.00 93.19 159 GLU A O 1
ATOM 1302 N N . TRP A 1 160 ? -12.673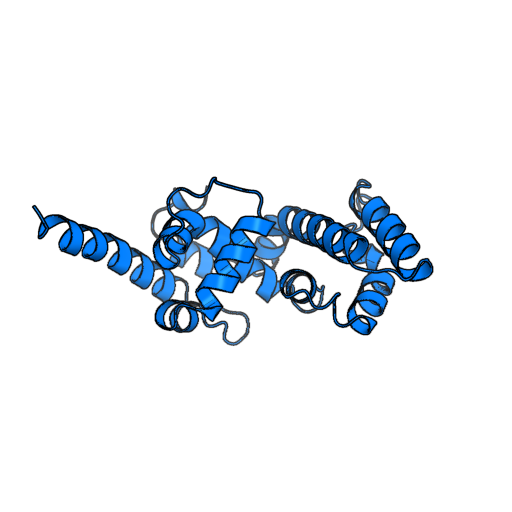 -2.614 10.776 1.00 93.12 160 TRP A N 1
ATOM 1303 C CA . TRP A 1 160 ? -12.200 -1.305 11.247 1.00 93.12 160 TRP A CA 1
ATOM 1304 C C . TRP A 1 160 ? -12.444 -1.062 12.741 1.00 93.12 160 TRP A C 1
ATOM 1306 O O . TRP A 1 160 ? -11.595 -0.481 13.412 1.00 93.12 160 TRP A O 1
ATOM 1316 N N . GLY A 1 161 ? -13.538 -1.592 13.297 1.00 91.81 161 GLY A N 1
ATOM 1317 C CA . GLY A 1 161 ? -13.815 -1.514 14.732 1.00 91.81 161 GLY A CA 1
ATOM 1318 C C . GLY A 1 161 ? -12.786 -2.239 15.610 1.00 91.81 161 GLY A C 1
ATOM 1319 O O . GLY A 1 161 ? -12.515 -1.788 16.719 1.00 91.81 161 GLY A O 1
ATOM 1320 N N . LYS A 1 162 ? -12.159 -3.326 15.132 1.00 93.12 162 LYS A N 1
ATOM 1321 C CA . LYS A 1 162 ? -11.069 -3.997 15.867 1.00 93.12 162 LYS A CA 1
ATOM 1322 C C . LYS A 1 162 ? -9.815 -3.130 15.921 1.00 93.12 162 LYS A C 1
ATOM 1324 O O . LYS A 1 162 ? -9.164 -3.072 16.959 1.00 93.12 162 LYS A O 1
ATOM 1329 N N . LEU A 1 163 ? -9.498 -2.442 14.824 1.00 92.38 163 LEU A N 1
ATOM 1330 C CA . LEU A 1 163 ? -8.376 -1.504 14.768 1.00 92.38 163 LEU A CA 1
ATOM 1331 C C . LEU A 1 163 ? -8.605 -0.295 15.670 1.00 92.38 163 LEU A C 1
ATOM 1333 O O . LEU A 1 163 ? -7.706 0.069 16.423 1.00 92.38 163 LEU A O 1
ATOM 1337 N N . ALA A 1 164 ? -9.806 0.284 15.628 1.00 90.75 164 ALA A N 1
ATOM 1338 C CA . ALA A 1 164 ? -10.169 1.409 16.481 1.00 90.75 164 ALA A CA 1
ATOM 1339 C C . ALA A 1 164 ? -10.019 1.057 17.970 1.00 90.75 164 ALA A C 1
ATOM 1341 O O . ALA A 1 164 ? -9.389 1.809 18.705 1.00 90.75 164 ALA A O 1
ATOM 1342 N N . ARG A 1 165 ? -10.504 -0.121 18.396 1.00 90.69 165 ARG A N 1
ATOM 1343 C CA . ARG A 1 165 ? -10.340 -0.607 19.779 1.00 90.69 165 ARG A CA 1
ATOM 1344 C C . ARG A 1 165 ? -8.879 -0.808 20.159 1.00 90.69 165 ARG A C 1
ATOM 1346 O O . ARG A 1 165 ? -8.454 -0.293 21.181 1.00 90.69 165 ARG A O 1
ATOM 1353 N N . LEU A 1 166 ? -8.100 -1.487 19.312 1.00 91.38 166 LEU A N 1
ATOM 1354 C CA . LEU A 1 166 ? -6.674 -1.693 19.571 1.00 91.38 166 LEU A CA 1
ATOM 1355 C C . LEU A 1 166 ? -5.958 -0.361 19.818 1.00 91.38 166 LEU A C 1
ATOM 1357 O O . LEU A 1 166 ? -5.172 -0.246 20.753 1.00 91.38 166 LEU A O 1
ATOM 1361 N N . PHE A 1 167 ? -6.201 0.634 18.966 1.00 89.00 167 PHE A N 1
ATOM 1362 C CA . PHE A 1 167 ? -5.542 1.926 19.102 1.00 89.00 167 PHE A CA 1
ATOM 1363 C C . PHE A 1 167 ? -6.095 2.761 20.254 1.00 89.00 167 PHE A C 1
ATOM 1365 O O . PHE A 1 167 ? -5.322 3.471 20.885 1.00 89.00 167 PHE A O 1
ATOM 1372 N N . PHE A 1 168 ? -7.372 2.623 20.601 1.00 85.62 168 PHE A N 1
ATOM 1373 C CA . PHE A 1 168 ? -7.909 3.203 21.828 1.00 85.62 168 PHE A CA 1
ATOM 1374 C C . PHE A 1 168 ? -7.197 2.642 23.071 1.00 85.62 168 PHE A C 1
ATOM 1376 O O . PHE A 1 168 ? -6.684 3.410 23.882 1.00 85.62 168 PHE A O 1
ATOM 1383 N N . ASP A 1 169 ? -7.068 1.317 23.173 1.00 79.31 169 ASP A N 1
ATOM 1384 C CA . ASP A 1 169 ? -6.438 0.648 24.319 1.00 79.31 169 ASP A CA 1
ATOM 1385 C C . ASP A 1 169 ? -4.951 1.011 24.454 1.00 79.31 169 ASP A C 1
ATOM 1387 O O . ASP A 1 169 ? -4.463 1.285 25.549 1.00 79.31 169 ASP A O 1
ATOM 1391 N N . VAL A 1 170 ? -4.221 1.067 23.333 1.00 71.75 170 VAL A N 1
ATOM 1392 C CA . VAL A 1 170 ? -2.794 1.436 23.312 1.00 71.75 170 VAL A CA 1
ATOM 1393 C C . VAL A 1 170 ? -2.560 2.848 23.853 1.00 71.75 170 VAL A C 1
ATOM 1395 O O . VAL A 1 170 ? -1.557 3.067 24.528 1.00 71.75 170 VAL A O 1
ATOM 1398 N N . PHE A 1 171 ? -3.469 3.790 23.600 1.00 65.88 171 PHE A N 1
ATOM 1399 C CA . PHE A 1 171 ? -3.338 5.165 24.091 1.00 65.88 171 PHE A CA 1
ATOM 1400 C C . PHE A 1 171 ? -3.823 5.315 25.529 1.00 65.88 171 PHE A C 1
ATOM 1402 O O . PHE A 1 171 ? -3.122 5.90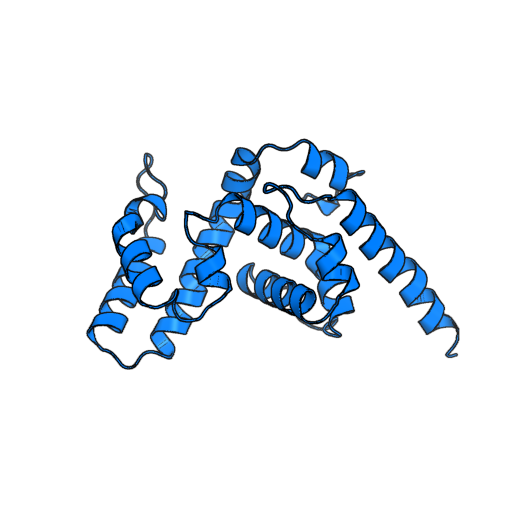7 26.343 1.00 65.88 171 PHE A O 1
ATOM 1409 N N . MET A 1 172 ? -4.960 4.708 25.875 1.00 60.56 172 MET A N 1
ATOM 1410 C CA . MET A 1 172 ? -5.496 4.784 27.235 1.00 60.56 172 MET A CA 1
ATOM 1411 C C . MET A 1 172 ? -4.624 4.052 28.263 1.00 60.56 172 MET A C 1
ATOM 1413 O O . MET A 1 172 ? -4.632 4.419 29.433 1.00 60.56 172 MET A O 1
ATOM 1417 N N . HIS A 1 173 ? -3.900 2.996 27.875 1.00 54.31 173 HIS A N 1
ATOM 1418 C CA . HIS A 1 173 ? -3.048 2.231 28.799 1.00 54.31 173 HIS A CA 1
ATOM 1419 C C . HIS A 1 173 ? -1.558 2.586 28.676 1.00 54.31 173 HIS A C 1
ATOM 1421 O O . HIS A 1 173 ? -0.826 2.446 29.652 1.00 54.31 173 HIS A O 1
ATOM 1427 N N . GLY A 1 174 ? -1.112 3.129 27.536 1.00 50.16 174 GLY A N 1
ATOM 1428 C CA . GLY A 1 174 ? 0.251 3.651 27.376 1.00 50.16 174 GLY A CA 1
ATOM 1429 C C . GLY A 1 174 ? 0.536 4.911 28.206 1.00 50.16 174 GLY A C 1
ATOM 1430 O O . GLY A 1 174 ? 1.684 5.153 28.575 1.00 50.16 174 GLY A O 1
ATOM 1431 N N . GLU A 1 175 ? -0.491 5.698 28.549 1.00 43.06 175 GLU A N 1
ATOM 1432 C CA . GLU A 1 175 ? -0.369 6.814 29.502 1.00 43.06 175 GLU A CA 1
ATOM 1433 C C . GLU A 1 175 ? -0.316 6.337 30.963 1.00 43.06 175 GLU A C 1
ATOM 1435 O O . GLU A 1 175 ? 0.404 6.919 31.772 1.00 43.06 175 GLU A O 1
ATOM 1440 N N . SER A 1 176 ? -1.012 5.244 31.300 1.00 38.28 176 SER A N 1
ATOM 1441 C CA . SER A 1 176 ? -1.046 4.702 32.667 1.00 38.28 176 SER A CA 1
ATOM 1442 C C . SER A 1 176 ? 0.281 4.075 33.096 1.00 38.28 176 SER A C 1
ATOM 1444 O O . SER A 1 176 ? 0.632 4.165 34.269 1.00 38.28 176 SER A O 1
ATOM 1446 N N . GLU A 1 177 ? 1.030 3.456 32.179 1.00 37.38 177 GLU A N 1
ATOM 1447 C CA . GLU A 1 177 ? 2.365 2.919 32.488 1.00 37.38 177 GLU A CA 1
ATOM 1448 C C . GLU A 1 177 ? 3.405 4.040 32.655 1.00 37.38 177 GLU A C 1
ATOM 1450 O O . GLU A 1 177 ? 4.282 3.936 33.505 1.00 37.38 177 GLU A O 1
ATOM 1455 N N . ARG A 1 178 ? 3.265 5.167 31.939 1.00 43.38 178 ARG A N 1
ATOM 1456 C CA . ARG A 1 178 ? 4.154 6.340 32.082 1.00 43.38 178 ARG A CA 1
ATOM 1457 C C . ARG A 1 178 ? 3.886 7.171 33.345 1.00 43.38 178 ARG A C 1
ATOM 1459 O O . ARG A 1 178 ? 4.750 7.939 33.753 1.00 43.38 178 ARG A O 1
ATOM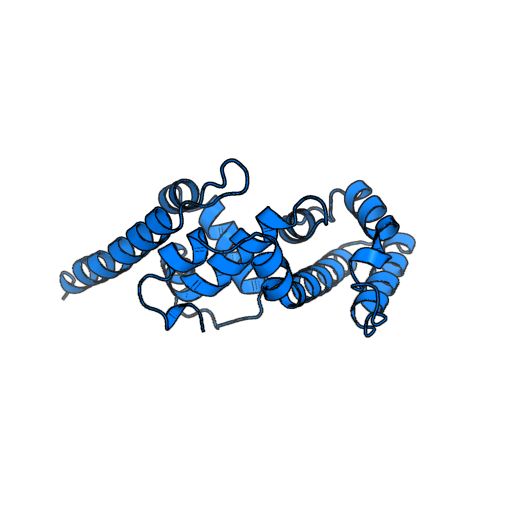 1466 N N . ALA A 1 179 ? 2.711 7.034 33.960 1.00 37.56 179 ALA A N 1
ATOM 1467 C CA . ALA A 1 179 ? 2.338 7.755 35.181 1.00 37.56 179 ALA A CA 1
ATOM 1468 C C . ALA A 1 179 ? 2.826 7.083 36.481 1.00 37.56 179 ALA A C 1
ATOM 1470 O O . ALA A 1 179 ? 2.722 7.690 37.544 1.00 37.56 179 ALA A O 1
ATOM 1471 N N . HIS A 1 180 ? 3.348 5.853 36.413 1.00 36.91 180 HIS A N 1
ATOM 1472 C CA . HIS A 1 180 ? 3.864 5.119 37.577 1.00 36.91 180 HIS A CA 1
ATOM 1473 C C . HIS A 1 180 ? 5.389 5.176 37.746 1.00 36.91 180 HIS A C 1
ATOM 1475 O O . HIS A 1 180 ? 5.894 4.688 38.755 1.00 36.91 180 HIS A O 1
ATOM 1481 N N . ASP A 1 181 ? 6.096 5.825 36.819 1.00 39.81 181 ASP A N 1
ATOM 1482 C CA . ASP A 1 181 ? 7.555 5.991 36.852 1.00 39.81 181 ASP A CA 1
ATOM 1483 C C . ASP A 1 181 ? 8.010 7.373 37.381 1.00 39.81 181 ASP A C 1
ATOM 1485 O O . ASP A 1 181 ? 9.147 7.785 37.142 1.00 39.81 181 ASP A O 1
ATOM 1489 N N . TYR A 1 182 ? 7.150 8.087 38.122 1.00 35.38 182 TYR A N 1
ATOM 1490 C CA . TYR A 1 182 ? 7.487 9.350 38.802 1.00 35.38 182 TYR A CA 1
ATOM 1491 C C . TYR A 1 182 ? 7.147 9.333 40.292 1.00 35.38 182 TYR A C 1
ATOM 1493 O O . TYR A 1 182 ? 5.999 8.977 40.639 1.00 35.38 182 TYR A O 1
#